Protein AF-A0A397V5Q5-F1 (afdb_monomer_lite)

Sequence (136 aa):
MDLEHQSHQLKTLGIQVAIALGIHILPEGLIISLPIYFSTGSRWKSFLIAGSIGISAQMLGAIFGYVLFVTYWNDGVSAILFAIISAVLLYNVLHGMIPLANKYDPEDEYRTYSLFGGIIFFAIVEALFDISGTNS

pLDDT: mean 86.71, std 9.18, range [39.72, 96.06]

Foldseek 3Di:
DVVVVVVVVVVVVVVVVVVVLVVVLVVVLVLQLVVVCVVVVDSVVSSVVSVVVSVVVVVVVVVVVVVCCVPPDDPVVVVVVVVVVVVVVVVCCVVRVLVVLCVVCVVVPPNVVVVVVVVVVVVVVVVVVVVVVVVD

Organism: NCBI:txid44941

Radius of gyration: 18.93 Å; chains: 1; bounding box: 47×28×55 Å

Structure (mmCIF, N/CA/C/O backbone):
data_AF-A0A397V5Q5-F1
#
_entry.id   AF-A0A397V5Q5-F1
#
loop_
_atom_site.group_PDB
_atom_site.id
_atom_site.type_symbol
_atom_site.label_atom_id
_atom_site.label_alt_id
_atom_site.label_comp_id
_atom_site.label_asym_id
_atom_site.label_entity_id
_atom_site.label_seq_id
_atom_site.pdbx_PDB_ins_code
_atom_site.Cartn_x
_atom_site.Cartn_y
_atom_site.Cartn_z
_atom_site.occupancy
_atom_site.B_iso_or_equiv
_atom_site.auth_seq_id
_atom_site.auth_comp_id
_atom_site.auth_asym_id
_atom_site.auth_atom_id
_atom_site.pdbx_PDB_model_num
ATOM 1 N N . MET A 1 1 ? 15.041 12.177 -31.571 1.00 55.09 1 MET A N 1
ATOM 2 C CA . MET A 1 1 ? 13.586 12.306 -31.349 1.00 55.09 1 MET A CA 1
ATOM 3 C C . MET A 1 1 ? 13.043 11.163 -30.483 1.00 55.09 1 MET A C 1
ATOM 5 O O . MET A 1 1 ? 12.093 11.400 -29.755 1.00 55.09 1 MET A O 1
ATOM 9 N N . ASP A 1 2 ? 13.698 9.993 -30.438 1.00 63.12 2 ASP A N 1
ATOM 10 C CA . ASP A 1 2 ? 13.231 8.836 -29.641 1.00 63.12 2 ASP A CA 1
ATOM 11 C C . ASP A 1 2 ? 13.589 8.871 -28.141 1.00 63.12 2 ASP A C 1
ATOM 13 O O . ASP A 1 2 ? 12.787 8.463 -27.305 1.00 63.12 2 ASP A O 1
ATOM 17 N N . LEU A 1 3 ? 14.750 9.426 -27.764 1.00 62.28 3 LEU A N 1
ATOM 18 C CA . LEU A 1 3 ? 15.186 9.477 -26.356 1.00 62.28 3 LEU A CA 1
ATOM 19 C C . LEU A 1 3 ? 14.358 10.449 -25.502 1.00 62.28 3 LEU A C 1
ATOM 21 O O . LEU A 1 3 ? 14.054 10.172 -24.343 1.00 62.28 3 LEU A O 1
ATOM 25 N N . GLU A 1 4 ? 13.963 11.585 -26.077 1.00 65.31 4 GLU A N 1
ATOM 26 C CA . GLU A 1 4 ? 13.147 12.582 -25.381 1.00 65.31 4 GLU A CA 1
ATOM 27 C C . GLU A 1 4 ? 11.718 12.064 -25.170 1.00 65.31 4 GLU A C 1
ATOM 29 O O . GLU A 1 4 ? 11.178 12.185 -24.068 1.00 65.31 4 GLU A O 1
ATOM 34 N N . HIS A 1 5 ? 11.164 11.367 -26.172 1.00 66.12 5 HIS A N 1
ATOM 35 C CA . HIS A 1 5 ? 9.844 10.745 -26.095 1.00 66.12 5 HIS A CA 1
ATOM 36 C C . HIS A 1 5 ? 9.804 9.601 -25.066 1.00 66.12 5 HIS A C 1
ATOM 38 O O . HIS A 1 5 ? 8.914 9.585 -24.216 1.00 66.12 5 HIS A O 1
ATOM 44 N N . GLN A 1 6 ? 10.808 8.710 -25.036 1.00 67.94 6 GLN A N 1
ATOM 45 C CA . GLN A 1 6 ? 10.913 7.666 -24.001 1.00 67.94 6 GLN A CA 1
ATOM 46 C C . GLN A 1 6 ? 11.088 8.246 -22.590 1.00 67.94 6 GLN A C 1
ATOM 48 O O . GLN A 1 6 ? 10.474 7.758 -21.639 1.00 67.94 6 GLN A O 1
ATOM 53 N N . SER A 1 7 ? 11.874 9.318 -22.439 1.00 69.62 7 SER A N 1
ATOM 54 C CA . SER A 1 7 ? 12.051 9.976 -21.138 1.00 69.62 7 SER A CA 1
ATOM 55 C C . SER A 1 7 ? 10.747 10.581 -20.609 1.00 69.62 7 SER A C 1
ATOM 57 O O . SER A 1 7 ? 10.492 10.546 -19.404 1.00 69.62 7 SER A O 1
ATOM 59 N N . HIS A 1 8 ? 9.905 11.107 -21.503 1.00 73.75 8 HIS A N 1
ATOM 60 C CA . HIS A 1 8 ? 8.608 11.660 -21.141 1.00 73.75 8 HIS A CA 1
ATOM 61 C C . HIS A 1 8 ? 7.644 10.551 -20.699 1.00 73.75 8 HIS A C 1
ATOM 63 O O . HIS A 1 8 ? 7.010 10.687 -19.657 1.00 73.75 8 HIS A O 1
ATOM 69 N N . GLN A 1 9 ? 7.604 9.425 -21.420 1.00 79.88 9 GLN A N 1
ATOM 70 C CA . GLN A 1 9 ? 6.773 8.263 -21.071 1.00 79.88 9 GLN A CA 1
ATOM 71 C C . GLN A 1 9 ? 7.139 7.682 -19.697 1.00 79.88 9 GLN A C 1
ATOM 73 O O . GLN A 1 9 ? 6.263 7.479 -18.859 1.00 79.88 9 GLN A O 1
ATOM 78 N N . LEU A 1 10 ? 8.434 7.495 -19.413 1.00 81.31 10 LEU A N 1
ATOM 79 C CA . LEU A 1 10 ? 8.900 6.990 -18.113 1.00 81.31 10 LEU A CA 1
ATOM 80 C C . LEU A 1 10 ? 8.555 7.940 -16.959 1.00 81.31 10 LEU A C 1
ATOM 82 O O . LEU A 1 10 ? 8.150 7.490 -15.887 1.00 81.31 10 LEU A O 1
ATOM 86 N N . LYS A 1 11 ? 8.671 9.255 -17.177 1.00 85.50 11 LYS A N 1
ATOM 87 C CA . LYS A 1 11 ? 8.259 10.258 -16.185 1.00 85.50 11 LYS A CA 1
ATOM 88 C C . LYS A 1 11 ? 6.754 10.210 -15.940 1.00 85.50 11 LYS A C 1
ATOM 90 O O . LYS A 1 11 ? 6.338 10.222 -14.785 1.00 85.50 11 LYS A O 1
ATOM 95 N N . THR A 1 12 ? 5.942 10.130 -16.993 1.00 88.25 12 THR A N 1
ATOM 96 C CA . THR A 1 12 ? 4.482 10.043 -16.867 1.00 88.25 12 THR A CA 1
ATOM 97 C C . THR A 1 12 ? 4.059 8.774 -16.131 1.00 88.25 12 THR A C 1
ATOM 99 O O . THR A 1 12 ? 3.293 8.876 -15.176 1.00 88.25 12 THR A O 1
ATOM 102 N N . LEU A 1 13 ? 4.611 7.612 -16.495 1.00 85.19 13 LEU A N 1
ATOM 103 C CA . LEU A 1 13 ? 4.351 6.343 -15.807 1.00 85.19 13 LEU 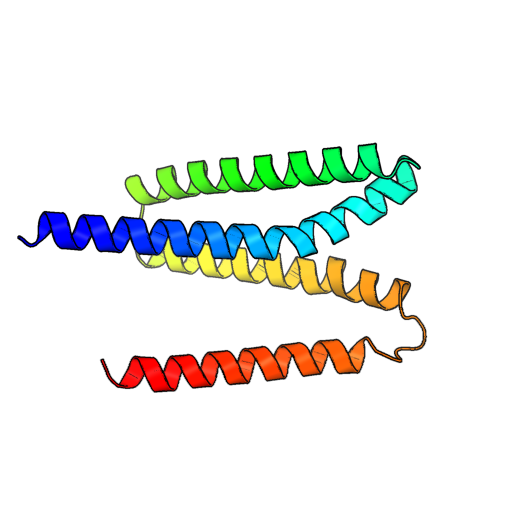A CA 1
ATOM 104 C C . LEU A 1 13 ? 4.771 6.404 -14.335 1.00 85.19 13 LEU A C 1
ATOM 106 O O . LEU A 1 13 ? 3.997 6.036 -13.456 1.00 85.19 13 LEU A O 1
ATOM 110 N N . GLY A 1 14 ? 5.962 6.931 -14.043 1.00 86.56 14 GLY A N 1
ATOM 111 C CA . GLY A 1 14 ? 6.443 7.081 -12.669 1.00 86.56 14 GLY A CA 1
ATOM 112 C C . GLY A 1 14 ? 5.544 7.982 -11.819 1.00 86.56 14 GLY A C 1
ATOM 113 O O . GLY A 1 14 ? 5.229 7.635 -10.683 1.00 86.56 14 GLY A O 1
ATOM 114 N N . ILE A 1 15 ? 5.080 9.108 -12.373 1.00 89.44 15 ILE A N 1
ATOM 115 C CA . ILE A 1 15 ? 4.147 10.015 -11.687 1.00 89.44 15 ILE A CA 1
ATOM 116 C C . ILE A 1 15 ? 2.788 9.339 -11.475 1.00 89.44 15 ILE A C 1
ATOM 118 O O . ILE A 1 15 ? 2.237 9.423 -10.379 1.00 89.44 15 ILE A O 1
ATOM 122 N N . GLN A 1 16 ? 2.255 8.644 -12.483 1.00 89.69 16 GLN A N 1
ATOM 123 C CA . GLN A 1 16 ? 0.990 7.910 -12.373 1.00 89.69 16 GLN A CA 1
ATOM 124 C C . GLN A 1 16 ? 1.057 6.847 -11.277 1.00 89.69 16 GLN A C 1
ATOM 126 O O . GLN A 1 16 ? 0.180 6.804 -10.415 1.00 89.69 16 GLN A O 1
ATOM 131 N N . VAL A 1 17 ? 2.123 6.042 -11.266 1.00 87.88 17 VAL A N 1
ATOM 132 C CA . VAL A 1 17 ? 2.347 5.027 -10.233 1.00 87.88 17 VAL A CA 1
ATOM 133 C C . VAL A 1 17 ? 2.522 5.687 -8.869 1.00 87.88 17 VAL A C 1
ATOM 135 O O . VAL A 1 17 ? 1.897 5.244 -7.917 1.00 87.88 17 VAL A O 1
ATOM 138 N N . ALA A 1 18 ? 3.282 6.778 -8.747 1.00 88.31 18 ALA A N 1
ATOM 139 C CA . ALA A 1 18 ? 3.441 7.481 -7.473 1.00 88.31 18 ALA A CA 1
ATOM 140 C C . ALA A 1 18 ? 2.109 8.020 -6.921 1.00 88.31 18 ALA A C 1
ATOM 142 O O . ALA A 1 18 ? 1.855 7.907 -5.723 1.00 88.31 18 ALA A O 1
ATOM 143 N N . ILE A 1 19 ? 1.242 8.565 -7.781 1.00 89.88 19 ILE A N 1
ATOM 144 C CA . ILE A 1 19 ? -0.093 9.044 -7.390 1.00 89.88 19 ILE A CA 1
ATOM 145 C C . ILE A 1 19 ? -0.994 7.871 -6.993 1.00 89.88 19 ILE A C 1
ATOM 147 O O . ILE A 1 19 ? -1.607 7.912 -5.927 1.00 89.88 19 ILE A O 1
ATOM 151 N N . ALA A 1 20 ? -1.057 6.819 -7.814 1.00 87.81 20 ALA A N 1
ATOM 152 C CA . ALA A 1 20 ? -1.838 5.618 -7.516 1.00 87.81 20 ALA A CA 1
ATOM 153 C C . ALA A 1 20 ? -1.373 4.964 -6.207 1.00 87.81 20 ALA A C 1
ATOM 155 O O . ALA A 1 20 ? -2.186 4.540 -5.381 1.00 87.81 20 ALA A O 1
ATOM 156 N N . LEU A 1 21 ? -0.057 4.952 -5.982 1.00 86.06 21 LEU A N 1
ATOM 157 C CA . LEU A 1 21 ? 0.524 4.492 -4.739 1.00 86.06 21 LEU A CA 1
ATOM 158 C C . LEU A 1 21 ? 0.104 5.402 -3.568 1.00 86.06 21 LEU A C 1
ATOM 160 O O . LEU A 1 21 ? -0.372 4.924 -2.549 1.00 86.06 21 LEU A O 1
ATOM 164 N N . GLY A 1 22 ? 0.185 6.720 -3.733 1.00 87.38 22 GLY A N 1
ATOM 165 C CA . GLY A 1 22 ? -0.230 7.688 -2.716 1.00 87.38 22 GLY A CA 1
ATOM 166 C C . GLY A 1 22 ? -1.687 7.538 -2.265 1.00 87.38 22 GLY A C 1
ATOM 167 O O . GLY A 1 22 ? -1.981 7.650 -1.075 1.00 87.38 22 GLY A O 1
ATOM 168 N N . ILE A 1 23 ? -2.600 7.260 -3.198 1.00 87.75 23 ILE A N 1
ATOM 169 C CA . ILE A 1 23 ? -4.035 7.147 -2.903 1.00 87.75 23 ILE A CA 1
ATOM 170 C C . ILE A 1 23 ? -4.346 5.905 -2.054 1.00 87.75 23 ILE A C 1
ATOM 172 O O . ILE A 1 23 ? -5.135 6.009 -1.114 1.00 87.75 23 ILE A O 1
ATOM 176 N N . HIS A 1 24 ? -3.731 4.746 -2.325 1.00 86.19 24 HIS A N 1
ATOM 177 C CA . HIS A 1 24 ? -4.041 3.526 -1.560 1.00 86.19 24 HIS A CA 1
ATOM 178 C C . HIS A 1 24 ? -3.464 3.534 -0.133 1.00 86.19 24 HIS A C 1
ATOM 180 O O . HIS A 1 24 ? -3.977 2.826 0.733 1.00 86.19 24 HIS A O 1
ATOM 186 N N . ILE A 1 25 ? -2.455 4.372 0.145 1.00 84.12 25 ILE A N 1
ATOM 187 C CA . ILE A 1 25 ? -1.868 4.523 1.489 1.00 84.12 25 ILE A CA 1
ATOM 188 C C . ILE A 1 25 ? -2.884 5.112 2.476 1.00 84.12 25 ILE A C 1
ATOM 190 O O . ILE A 1 25 ? -2.774 4.889 3.680 1.00 84.12 25 ILE A O 1
ATOM 194 N N . LEU A 1 26 ? -3.894 5.852 2.000 1.00 83.94 26 LEU A N 1
ATOM 195 C CA . LEU A 1 26 ? -4.915 6.439 2.873 1.00 83.94 26 LEU A CA 1
ATOM 196 C C . LEU A 1 26 ? -5.729 5.355 3.617 1.00 83.94 26 LEU A C 1
ATOM 198 O O . LEU A 1 26 ? -5.744 5.391 4.852 1.00 83.94 26 LEU A O 1
ATOM 202 N N . PRO A 1 27 ? -6.356 4.372 2.934 1.00 82.38 27 PRO A N 1
ATOM 203 C CA . PRO A 1 27 ? -6.975 3.218 3.588 1.00 82.38 27 PRO A CA 1
ATOM 204 C C . PRO A 1 27 ? -6.046 2.468 4.551 1.00 82.38 27 PRO A C 1
ATOM 206 O O . PRO A 1 27 ? -6.430 2.190 5.688 1.00 82.38 27 PRO A O 1
ATOM 209 N N . GLU A 1 28 ? -4.819 2.164 4.126 1.00 82.69 28 GLU A N 1
ATOM 210 C CA . GLU A 1 28 ? -3.865 1.393 4.935 1.00 82.69 28 GLU A CA 1
ATOM 211 C C . GLU A 1 28 ? -3.426 2.156 6.190 1.00 82.69 28 GLU A C 1
ATOM 213 O O . GLU A 1 28 ? -3.415 1.609 7.296 1.00 82.69 28 GLU A O 1
ATOM 218 N N . GLY A 1 29 ? -3.148 3.451 6.049 1.00 85.75 29 GLY A N 1
ATOM 219 C CA . GLY A 1 29 ? -2.802 4.334 7.157 1.00 85.75 29 GLY A CA 1
ATOM 220 C C . GLY A 1 29 ? -3.928 4.441 8.186 1.00 85.75 29 GLY A C 1
ATOM 221 O O . GLY A 1 29 ? -3.662 4.427 9.390 1.00 85.75 29 GLY A O 1
ATOM 222 N N . LEU A 1 30 ? -5.189 4.472 7.740 1.00 83.94 30 LEU A N 1
ATOM 223 C CA . LEU A 1 30 ? -6.347 4.446 8.638 1.00 83.94 30 LEU A CA 1
ATOM 224 C C . LEU A 1 30 ? -6.406 3.141 9.439 1.00 83.94 30 LEU A C 1
ATOM 226 O O . LEU A 1 30 ? -6.545 3.189 10.665 1.00 83.94 30 LEU A O 1
ATOM 230 N N . ILE A 1 31 ? -6.226 1.998 8.772 1.00 85.19 31 ILE A N 1
ATOM 231 C CA . ILE A 1 31 ? -6.215 0.669 9.402 1.00 85.19 31 ILE A CA 1
ATOM 232 C C . ILE A 1 31 ? -5.118 0.571 10.470 1.00 85.19 31 ILE A C 1
ATOM 234 O O . ILE A 1 31 ? -5.380 0.082 11.568 1.00 85.19 31 ILE A O 1
ATOM 238 N N . ILE A 1 32 ? -3.916 1.082 10.188 1.00 87.00 32 ILE A N 1
ATOM 239 C CA . ILE A 1 32 ? -2.778 1.075 11.122 1.00 87.00 32 ILE A CA 1
ATOM 240 C C . ILE A 1 32 ? -2.991 2.068 12.277 1.00 87.00 32 ILE A C 1
ATOM 242 O O . ILE A 1 32 ? -2.593 1.805 13.415 1.00 87.00 32 ILE A O 1
ATOM 246 N N . SER A 1 33 ? -3.642 3.205 12.022 1.00 89.19 33 SER A N 1
ATOM 247 C CA . SER A 1 33 ? -3.867 4.238 13.041 1.00 89.19 33 SER A CA 1
ATOM 248 C C . SER A 1 33 ? -4.827 3.798 14.151 1.00 89.19 33 SER A C 1
ATOM 250 O O . SER A 1 33 ? -4.641 4.189 15.302 1.00 89.19 33 SER A O 1
ATOM 252 N N . LEU A 1 34 ? -5.818 2.955 13.844 1.00 86.75 34 LEU A N 1
ATOM 253 C CA . LEU A 1 34 ? -6.839 2.491 14.789 1.00 86.75 34 LEU A CA 1
ATOM 254 C C . LEU A 1 34 ? -6.278 1.736 16.011 1.00 86.75 34 LEU A C 1
ATOM 256 O O . LEU A 1 34 ? -6.579 2.137 17.138 1.00 86.75 34 LEU A O 1
ATOM 260 N N . PRO A 1 35 ? -5.451 0.684 15.867 1.00 85.38 35 PRO A N 1
ATOM 261 C CA . PRO A 1 35 ? -4.849 0.010 17.017 1.00 85.38 35 PRO A CA 1
ATOM 262 C C . PRO A 1 35 ? -3.899 0.926 17.799 1.00 85.38 35 PRO A C 1
ATOM 264 O O . PRO A 1 35 ? -3.872 0.869 19.029 1.00 85.38 35 PRO A O 1
ATOM 267 N N . ILE A 1 36 ? -3.171 1.820 17.118 1.00 89.19 36 ILE A N 1
ATOM 268 C CA . ILE A 1 36 ? -2.310 2.819 17.772 1.00 89.19 36 ILE A CA 1
ATOM 269 C C . ILE A 1 36 ? -3.161 3.821 18.561 1.00 89.19 36 ILE A C 1
ATOM 271 O O . ILE A 1 36 ? -2.779 4.256 19.646 1.00 89.19 36 ILE A O 1
ATOM 275 N N . TYR A 1 37 ? -4.336 4.188 18.056 1.00 90.00 37 TYR A N 1
ATOM 276 C CA . TYR A 1 37 ? -5.271 5.047 18.768 1.00 90.00 37 TYR A CA 1
ATOM 277 C C . TYR A 1 37 ? -5.807 4.363 20.027 1.00 90.00 37 TYR A C 1
ATOM 279 O O . TYR A 1 37 ? -5.797 4.978 21.093 1.00 90.00 37 TYR A O 1
ATOM 287 N N . PHE A 1 38 ? -6.198 3.088 19.938 1.00 87.19 38 PHE A N 1
ATOM 288 C CA . PHE A 1 38 ? -6.662 2.333 21.105 1.00 87.19 38 PHE A CA 1
ATOM 289 C C . PHE A 1 38 ? -5.584 2.163 22.184 1.00 87.19 38 PHE A C 1
ATOM 291 O O . PHE A 1 38 ? -5.931 2.060 23.357 1.00 87.19 38 PHE A O 1
ATOM 298 N N . SER A 1 39 ? -4.296 2.180 21.823 1.00 89.69 39 SER A N 1
ATOM 299 C CA . SER A 1 39 ? -3.196 2.101 22.793 1.00 89.69 39 SER A CA 1
ATOM 300 C C . SER A 1 39 ? -2.725 3.462 23.322 1.00 89.69 39 SER A C 1
ATOM 302 O O . SER A 1 39 ? -2.324 3.558 24.479 1.00 89.69 39 SER A O 1
ATOM 304 N N . THR A 1 40 ? -2.771 4.526 22.512 1.00 89.94 40 THR A N 1
ATOM 305 C CA . THR A 1 40 ? -2.237 5.857 22.878 1.00 89.94 40 THR A CA 1
ATOM 306 C C . THR A 1 40 ? -3.295 6.866 23.329 1.00 89.94 40 THR A C 1
ATOM 308 O O . THR A 1 40 ? -2.944 7.895 23.910 1.00 89.94 40 THR A O 1
ATOM 311 N N . GLY A 1 41 ? -4.575 6.631 23.028 1.00 88.75 41 GLY A N 1
ATOM 312 C CA . GLY A 1 41 ? -5.704 7.502 23.375 1.00 88.75 41 GLY A CA 1
ATOM 313 C C . GLY A 1 41 ? -5.761 8.848 22.634 1.00 88.75 41 GLY A C 1
ATOM 314 O O . GLY A 1 41 ? -6.713 9.607 22.811 1.00 88.75 41 GLY A O 1
ATOM 315 N N . SER A 1 42 ? -4.779 9.174 21.785 1.00 91.12 42 SER A N 1
ATOM 316 C CA . SER A 1 42 ? -4.690 10.465 21.090 1.00 91.12 42 SER A CA 1
ATOM 317 C C . SER A 1 42 ? -4.808 10.310 19.575 1.00 91.12 42 SER A C 1
ATOM 319 O O . SER A 1 42 ? -3.998 9.640 18.932 1.00 91.12 42 SER A O 1
ATOM 321 N N . ARG A 1 43 ? -5.802 10.988 18.988 1.00 88.88 43 ARG A N 1
ATOM 322 C CA . ARG A 1 43 ? -6.068 10.990 17.536 1.00 88.88 43 ARG A CA 1
ATOM 323 C C . ARG A 1 43 ? -4.903 11.561 16.727 1.00 88.88 43 ARG A C 1
ATOM 325 O O . ARG A 1 43 ? -4.505 10.989 15.724 1.00 88.88 43 ARG A O 1
ATOM 332 N N . TRP A 1 44 ? -4.310 12.656 17.199 1.00 90.88 44 TRP A N 1
ATOM 333 C CA . TRP A 1 44 ? -3.186 13.294 16.512 1.00 90.88 44 TRP A CA 1
ATOM 334 C C . TRP A 1 44 ? -1.905 12.469 16.591 1.00 90.88 44 TRP A C 1
ATOM 336 O O . TRP A 1 44 ? -1.214 12.327 15.589 1.00 90.88 44 TRP A O 1
ATOM 346 N N . LYS A 1 45 ? -1.598 11.880 17.755 1.00 90.31 45 LYS A N 1
ATOM 347 C CA . LYS A 1 45 ? -0.405 11.030 17.886 1.00 90.31 45 LYS A CA 1
ATOM 348 C C . LYS A 1 45 ? -0.525 9.768 17.036 1.00 90.31 45 LYS A C 1
ATOM 350 O O . LYS A 1 45 ? 0.413 9.444 16.323 1.00 90.31 45 LYS A O 1
ATOM 355 N N . SER A 1 46 ? -1.672 9.092 17.076 1.00 91.25 46 SER A N 1
ATOM 356 C CA . SER A 1 46 ? -1.907 7.889 16.264 1.00 91.25 46 SER A CA 1
ATOM 357 C C . SER A 1 46 ? -1.834 8.170 14.765 1.00 91.25 46 SER A C 1
ATOM 359 O O . SER A 1 46 ? -1.167 7.424 14.052 1.00 91.25 46 SER A O 1
ATOM 361 N N . PHE A 1 47 ? -2.426 9.275 14.304 1.00 89.62 47 PHE A N 1
ATOM 362 C CA . PHE A 1 47 ? -2.321 9.708 12.911 1.00 89.62 47 PHE A CA 1
ATOM 363 C C . PHE A 1 47 ? -0.874 9.997 12.495 1.00 89.62 47 PHE A C 1
ATOM 365 O O . PHE A 1 47 ? -0.417 9.478 11.480 1.00 89.62 47 PHE A O 1
ATOM 372 N N . LEU A 1 48 ? -0.133 10.783 13.285 1.00 91.56 48 LEU A N 1
ATOM 373 C CA . LEU A 1 48 ? 1.253 11.131 12.962 1.00 91.56 48 LEU A CA 1
ATOM 374 C C . LEU A 1 48 ? 2.161 9.899 12.954 1.00 91.56 48 LEU A C 1
ATOM 376 O O . LEU A 1 48 ? 2.950 9.744 12.031 1.00 91.56 48 LEU A O 1
ATOM 380 N N . ILE A 1 49 ? 2.020 9.002 13.934 1.00 91.81 49 ILE A N 1
ATOM 381 C CA . ILE A 1 49 ? 2.815 7.769 14.001 1.00 91.81 49 ILE A CA 1
ATOM 382 C C . ILE A 1 49 ? 2.509 6.870 12.797 1.00 91.81 49 ILE A C 1
ATOM 384 O O . ILE A 1 49 ? 3.437 6.437 12.117 1.00 91.81 49 ILE A O 1
ATOM 388 N N . ALA A 1 50 ? 1.230 6.618 12.500 1.00 90.50 50 ALA A N 1
ATOM 389 C CA . ALA A 1 50 ? 0.837 5.794 11.356 1.00 90.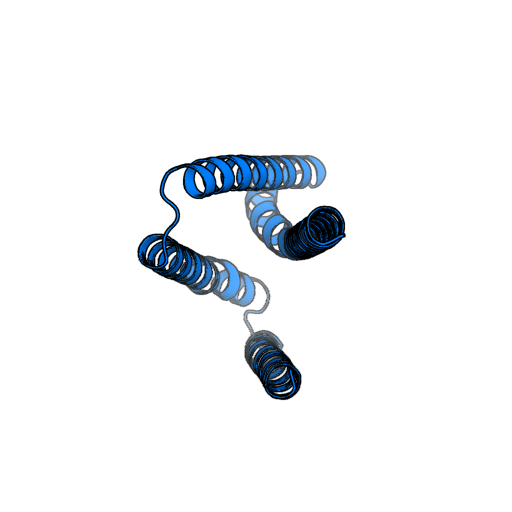50 50 ALA A CA 1
ATOM 390 C C . ALA A 1 50 ? 1.306 6.409 10.026 1.00 90.50 50 ALA A C 1
ATOM 392 O O . ALA A 1 50 ? 1.867 5.707 9.186 1.00 90.50 50 ALA A O 1
ATOM 393 N N . GLY A 1 51 ? 1.152 7.727 9.866 1.00 88.94 51 GLY A N 1
ATOM 394 C CA . GLY A 1 51 ? 1.611 8.457 8.686 1.00 88.94 51 GLY A CA 1
ATOM 395 C C . GLY A 1 51 ? 3.130 8.409 8.513 1.00 88.94 51 GLY A C 1
ATOM 396 O O . GLY A 1 51 ? 3.611 8.147 7.413 1.00 88.94 51 GLY A O 1
ATOM 397 N N . SER A 1 52 ? 3.899 8.594 9.592 1.00 90.50 52 SER A N 1
ATOM 398 C CA . SER A 1 52 ? 5.361 8.476 9.546 1.00 90.50 52 SER A CA 1
ATOM 399 C C . SER A 1 52 ? 5.807 7.069 9.154 1.00 90.50 52 SER A C 1
ATOM 401 O O . SER A 1 52 ? 6.669 6.937 8.290 1.00 90.50 52 SER A O 1
ATOM 403 N N . ILE A 1 53 ? 5.197 6.025 9.727 1.00 89.62 53 ILE A N 1
ATOM 404 C CA . ILE A 1 53 ? 5.520 4.631 9.387 1.00 89.62 53 ILE A CA 1
ATOM 405 C C . ILE A 1 53 ? 5.219 4.351 7.911 1.00 89.62 53 ILE A C 1
ATOM 407 O O . ILE A 1 53 ? 6.080 3.807 7.219 1.00 89.62 53 ILE A O 1
ATOM 411 N N . GLY A 1 54 ? 4.044 4.757 7.418 1.00 87.31 54 GLY A N 1
ATOM 412 C CA . GLY A 1 54 ? 3.652 4.556 6.021 1.00 87.31 54 GLY A CA 1
ATOM 413 C C . GLY A 1 54 ? 4.618 5.227 5.042 1.00 87.31 54 GLY A C 1
ATOM 414 O O . GLY A 1 54 ? 5.143 4.574 4.143 1.00 87.31 54 GLY A O 1
ATOM 415 N N . ILE A 1 55 ? 4.941 6.506 5.266 1.00 87.75 55 ILE A N 1
ATOM 416 C CA . ILE A 1 55 ? 5.875 7.253 4.407 1.00 87.75 55 ILE A CA 1
ATOM 417 C C . ILE A 1 55 ? 7.269 6.621 4.434 1.00 87.75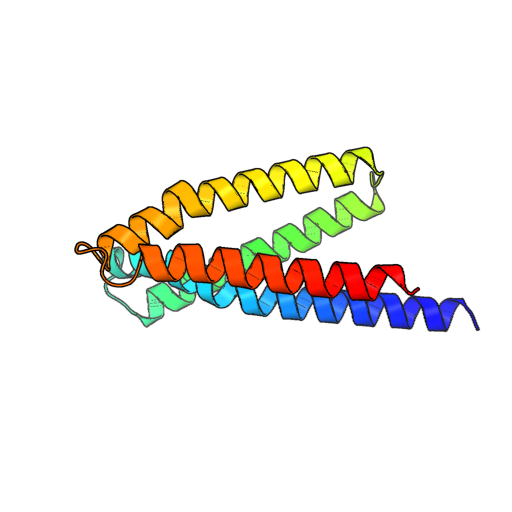 55 ILE A C 1
ATOM 419 O O . ILE A 1 55 ? 7.884 6.435 3.381 1.00 87.75 55 ILE A O 1
ATOM 423 N N . SER A 1 56 ? 7.778 6.279 5.620 1.00 90.25 56 SER A N 1
ATOM 424 C CA . SER A 1 56 ? 9.094 5.653 5.749 1.00 90.25 56 SER A CA 1
ATOM 425 C C . SER A 1 56 ? 9.150 4.296 5.046 1.00 90.25 56 SER A C 1
ATOM 427 O O . SER A 1 56 ? 10.112 4.041 4.322 1.00 90.25 56 SER A O 1
ATOM 429 N N . ALA A 1 57 ? 8.125 3.454 5.196 1.00 89.31 57 ALA A N 1
ATOM 430 C CA . ALA A 1 57 ? 8.056 2.156 4.528 1.00 89.31 57 ALA A CA 1
ATOM 431 C C . ALA A 1 57 ? 8.037 2.302 2.996 1.00 89.31 57 ALA A C 1
ATOM 433 O O . ALA A 1 57 ? 8.816 1.633 2.314 1.00 89.31 57 ALA A O 1
ATOM 434 N N . GLN A 1 58 ? 7.229 3.226 2.460 1.00 87.81 58 GLN A N 1
ATOM 435 C CA . GLN A 1 58 ? 7.148 3.490 1.019 1.00 87.81 58 GLN A CA 1
ATOM 436 C C . GLN A 1 58 ? 8.488 3.965 0.448 1.00 87.81 58 GLN A C 1
ATOM 438 O O . GLN A 1 58 ? 8.931 3.490 -0.598 1.00 87.81 58 GLN A O 1
ATOM 443 N N . MET A 1 59 ? 9.146 4.898 1.144 1.00 89.94 59 MET A N 1
ATOM 444 C CA . MET A 1 59 ? 10.413 5.480 0.702 1.00 89.94 59 MET A CA 1
ATOM 445 C C . MET A 1 59 ? 11.524 4.428 0.687 1.00 89.94 59 MET A C 1
ATOM 447 O O . MET A 1 59 ? 12.279 4.330 -0.280 1.00 89.94 59 MET A O 1
ATOM 451 N N . LEU A 1 60 ? 11.599 3.607 1.738 1.00 93.38 60 LEU A N 1
ATOM 452 C CA . LEU A 1 60 ? 12.554 2.5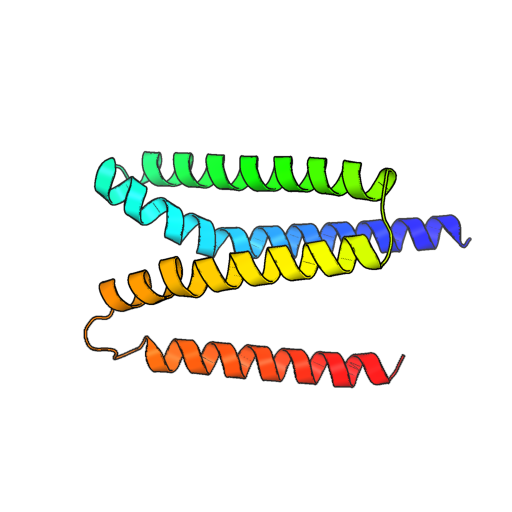03 1.813 1.00 93.38 60 LEU A CA 1
ATOM 453 C C . LEU A 1 60 ? 12.283 1.456 0.728 1.00 93.38 60 LEU A C 1
ATOM 455 O O . LEU A 1 60 ? 13.223 1.015 0.070 1.00 93.38 60 LEU A O 1
ATOM 459 N N . GLY A 1 61 ? 11.014 1.112 0.493 1.00 90.56 61 GLY A N 1
ATOM 460 C CA . GLY A 1 61 ? 10.610 0.214 -0.589 1.00 90.56 61 GLY A CA 1
ATOM 461 C C . GLY A 1 61 ? 10.992 0.748 -1.971 1.00 90.56 61 GLY A C 1
ATOM 462 O O . GLY A 1 61 ? 11.526 -0.000 -2.784 1.00 90.56 61 GLY A O 1
ATOM 463 N N . ALA A 1 62 ? 10.804 2.047 -2.222 1.00 89.94 62 ALA A N 1
ATOM 464 C CA . ALA A 1 62 ? 11.185 2.690 -3.479 1.00 89.94 62 ALA A CA 1
ATOM 465 C C . ALA A 1 62 ? 12.705 2.676 -3.701 1.00 89.94 62 ALA A C 1
ATOM 467 O O . ALA A 1 62 ? 13.166 2.353 -4.796 1.00 89.94 62 ALA A O 1
ATOM 468 N N . ILE A 1 63 ? 13.491 2.972 -2.660 1.00 93.75 63 ILE A N 1
ATOM 469 C CA . ILE A 1 63 ? 14.958 2.905 -2.723 1.00 93.75 63 ILE A CA 1
ATOM 470 C C . ILE A 1 63 ? 15.409 1.467 -2.991 1.00 93.75 63 ILE A C 1
ATOM 472 O O . ILE A 1 63 ? 16.234 1.235 -3.875 1.00 93.75 63 ILE A O 1
ATOM 476 N N . PHE A 1 64 ? 14.854 0.498 -2.262 1.00 92.00 64 PHE A N 1
ATOM 477 C CA . PHE A 1 64 ? 15.197 -0.910 -2.433 1.00 92.00 64 PHE A CA 1
ATOM 478 C C . PHE A 1 64 ? 14.823 -1.417 -3.831 1.00 92.00 64 PHE A C 1
ATOM 480 O O . PHE A 1 64 ? 15.639 -2.052 -4.498 1.00 92.00 64 PHE A O 1
ATOM 487 N N . GLY A 1 65 ? 13.627 -1.067 -4.307 1.00 90.56 65 GLY A N 1
ATOM 488 C CA . GLY A 1 65 ? 13.162 -1.375 -5.655 1.00 90.56 65 GLY A CA 1
ATOM 489 C C . GLY A 1 65 ? 14.060 -0.770 -6.730 1.00 90.56 65 GLY A C 1
ATOM 490 O O . GLY A 1 65 ? 14.426 -1.470 -7.668 1.00 90.56 65 GLY A O 1
ATOM 491 N N . TYR A 1 66 ? 14.491 0.485 -6.571 1.00 90.81 66 TYR A N 1
ATOM 492 C CA . TYR A 1 66 ? 15.419 1.133 -7.501 1.00 90.81 66 TYR A CA 1
ATOM 493 C C . TYR A 1 66 ? 16.781 0.431 -7.552 1.00 90.81 66 TYR A C 1
ATOM 495 O O . TYR A 1 66 ? 17.294 0.150 -8.636 1.00 90.81 66 TYR A O 1
ATOM 503 N N . VAL A 1 67 ? 17.360 0.105 -6.392 1.00 93.50 67 VAL A N 1
ATOM 504 C CA . VAL A 1 67 ? 18.644 -0.610 -6.331 1.00 93.50 67 VAL A CA 1
ATOM 505 C C . VAL A 1 67 ? 18.525 -1.976 -7.003 1.00 93.50 67 VAL A C 1
ATOM 507 O O . VAL A 1 67 ? 19.373 -2.327 -7.824 1.00 93.50 67 VAL A O 1
ATOM 510 N N . LEU A 1 68 ? 17.463 -2.727 -6.708 1.00 91.06 68 LEU A N 1
ATOM 511 C CA . LEU A 1 68 ? 17.221 -4.039 -7.304 1.00 91.06 68 LEU A CA 1
ATOM 512 C C . LEU A 1 68 ? 16.994 -3.949 -8.822 1.00 91.06 68 LEU A C 1
ATOM 514 O O . LEU A 1 68 ? 17.520 -4.774 -9.570 1.00 91.06 68 LEU A O 1
ATOM 518 N N . PHE A 1 69 ? 16.277 -2.916 -9.273 1.00 88.75 69 PHE A N 1
ATOM 519 C CA . PHE A 1 69 ? 16.016 -2.638 -10.684 1.00 88.75 69 PHE A CA 1
ATOM 520 C C . PHE A 1 69 ? 17.302 -2.370 -11.478 1.00 88.75 69 PHE A C 1
ATOM 522 O O . PHE A 1 69 ? 17.484 -2.909 -12.564 1.00 88.75 69 PHE A O 1
ATOM 529 N N . VAL A 1 70 ? 18.229 -1.576 -10.939 1.00 91.12 70 VAL A N 1
ATOM 530 C CA . VAL A 1 70 ? 19.476 -1.243 -11.654 1.00 91.12 70 VAL A CA 1
ATOM 531 C C . VAL A 1 70 ? 20.503 -2.385 -11.610 1.00 91.12 70 VAL A C 1
ATOM 533 O O . VAL A 1 70 ? 21.370 -2.456 -12.477 1.00 91.12 70 VAL A O 1
ATOM 536 N N . THR A 1 71 ? 20.431 -3.283 -10.621 1.00 91.88 71 THR A N 1
ATOM 537 C CA . THR A 1 71 ? 21.473 -4.302 -10.392 1.00 91.88 71 THR A CA 1
ATOM 538 C C . THR A 1 71 ? 21.145 -5.686 -10.949 1.00 91.88 71 THR A C 1
ATOM 540 O O . THR A 1 71 ? 22.005 -6.286 -11.589 1.00 91.88 71 THR A O 1
ATOM 543 N N . TYR A 1 72 ? 19.936 -6.208 -10.714 1.00 90.31 72 TYR A N 1
ATOM 544 C CA . TYR A 1 72 ? 19.623 -7.631 -10.939 1.00 90.31 72 TYR A CA 1
ATOM 545 C C . TYR A 1 72 ? 18.323 -7.879 -11.716 1.00 90.31 72 TYR A C 1
ATOM 547 O O . TYR A 1 72 ? 17.840 -9.012 -11.758 1.00 90.31 72 TYR A O 1
ATOM 555 N N . TRP A 1 73 ? 17.733 -6.848 -12.322 1.00 91.56 73 TRP A N 1
ATOM 556 C CA . TRP A 1 73 ? 16.420 -6.961 -12.953 1.00 91.56 73 TRP A CA 1
ATOM 557 C C . TRP A 1 73 ? 16.390 -7.962 -14.113 1.00 91.56 73 TRP A C 1
ATOM 559 O O . TRP A 1 73 ? 17.165 -7.870 -15.063 1.00 91.56 73 TRP A O 1
ATOM 569 N N . ASN A 1 74 ? 15.466 -8.915 -14.028 1.00 93.31 74 ASN A N 1
ATOM 570 C CA . ASN A 1 74 ? 15.103 -9.855 -15.084 1.00 93.31 74 ASN A CA 1
ATOM 571 C C . ASN A 1 74 ? 13.672 -10.366 -14.838 1.00 93.31 74 ASN A C 1
ATOM 573 O O . ASN A 1 74 ? 13.123 -10.166 -13.751 1.00 93.31 74 ASN A O 1
ATOM 577 N N . ASP A 1 75 ? 13.094 -11.054 -15.824 1.00 92.75 75 ASP A N 1
ATOM 578 C CA . ASP A 1 75 ? 11.710 -11.550 -15.771 1.00 92.75 75 ASP A CA 1
ATOM 579 C C . ASP A 1 75 ? 11.452 -12.510 -14.597 1.00 92.75 75 ASP A C 1
ATOM 581 O O . ASP A 1 75 ? 10.366 -12.530 -14.021 1.00 92.75 75 ASP A O 1
ATOM 585 N N . GLY A 1 76 ? 12.461 -13.287 -14.191 1.00 94.62 76 GLY A N 1
ATOM 586 C CA . GLY A 1 76 ? 12.360 -14.172 -13.030 1.00 94.62 76 GLY A CA 1
ATOM 587 C C . GLY A 1 76 ? 12.290 -13.400 -11.712 1.00 94.62 76 GLY A C 1
ATOM 588 O O . GLY A 1 76 ? 11.479 -13.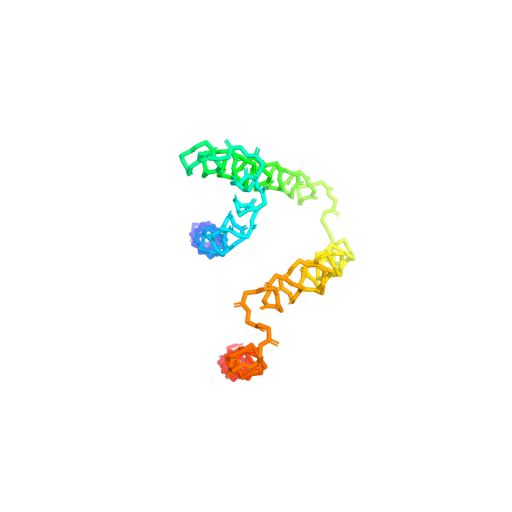722 -10.843 1.00 94.62 76 GLY A O 1
ATOM 589 N N . VAL A 1 77 ? 13.106 -12.353 -11.565 1.00 91.81 77 VAL A N 1
ATOM 590 C CA . VAL A 1 77 ? 13.112 -11.495 -10.371 1.00 91.81 77 VAL A CA 1
ATOM 591 C C . VAL A 1 77 ? 11.791 -10.747 -10.239 1.00 91.81 77 VAL A C 1
ATOM 593 O O . VAL A 1 77 ? 11.210 -10.748 -9.154 1.00 91.81 77 VAL A O 1
ATOM 596 N N . SER A 1 78 ? 11.281 -10.155 -11.321 1.00 90.31 78 SER A N 1
ATOM 597 C CA . SER A 1 78 ? 9.996 -9.452 -11.283 1.00 90.31 78 SER A CA 1
ATOM 598 C C . SER A 1 78 ? 8.843 -10.407 -10.950 1.00 90.31 78 SER A C 1
ATOM 600 O O . SER A 1 78 ? 8.046 -10.090 -10.070 1.00 90.31 78 SER A O 1
ATOM 602 N N . ALA A 1 79 ? 8.799 -11.606 -11.543 1.00 94.06 79 ALA A N 1
ATOM 603 C CA . ALA A 1 79 ? 7.778 -12.613 -11.239 1.00 94.06 79 ALA A CA 1
ATOM 604 C C . ALA A 1 79 ? 7.789 -13.045 -9.761 1.00 94.06 79 ALA A C 1
ATOM 606 O O . ALA A 1 79 ? 6.735 -13.107 -9.123 1.00 94.06 79 ALA A O 1
ATOM 607 N N . ILE A 1 80 ? 8.974 -13.299 -9.194 1.00 95.06 80 ILE A N 1
ATOM 608 C CA . ILE A 1 80 ? 9.118 -13.666 -7.778 1.00 95.06 80 ILE A CA 1
ATOM 609 C C . ILE A 1 80 ? 8.681 -12.511 -6.869 1.00 95.06 80 ILE A C 1
ATOM 611 O O . ILE A 1 80 ? 7.955 -12.739 -5.901 1.00 95.06 80 ILE A O 1
ATOM 615 N N . LEU A 1 81 ? 9.078 -11.273 -7.176 1.00 92.62 81 LEU A N 1
ATOM 616 C CA . LEU A 1 81 ? 8.664 -10.100 -6.401 1.00 92.62 81 LEU A CA 1
ATOM 617 C C . LEU A 1 81 ? 7.150 -9.905 -6.431 1.00 92.62 81 LEU A C 1
ATOM 619 O O . LEU A 1 81 ? 6.556 -9.701 -5.374 1.00 92.62 81 LEU A O 1
ATOM 623 N N . PHE A 1 82 ? 6.524 -10.000 -7.607 1.00 91.00 82 PHE A N 1
ATOM 624 C CA . PHE A 1 82 ? 5.070 -9.905 -7.722 1.00 91.00 82 PHE A CA 1
ATOM 625 C C . PHE A 1 82 ? 4.381 -10.996 -6.903 1.00 91.00 82 PHE A C 1
ATOM 627 O O . PHE A 1 82 ? 3.485 -10.681 -6.126 1.00 91.00 82 PHE A O 1
ATOM 634 N N . ALA A 1 83 ? 4.850 -12.246 -6.978 1.00 96.06 83 ALA A N 1
ATOM 635 C CA . ALA A 1 83 ? 4.295 -13.339 -6.182 1.00 96.06 83 ALA A CA 1
ATOM 636 C C . ALA A 1 83 ? 4.392 -13.074 -4.667 1.00 96.06 83 ALA A C 1
ATOM 638 O O . ALA A 1 83 ? 3.416 -13.278 -3.941 1.00 96.06 83 ALA A O 1
ATOM 639 N N . ILE A 1 84 ? 5.540 -12.580 -4.188 1.00 95.94 84 ILE A N 1
ATOM 640 C CA . ILE A 1 84 ? 5.738 -12.236 -2.772 1.00 95.94 84 ILE A CA 1
ATOM 641 C C . ILE A 1 84 ? 4.804 -11.096 -2.353 1.00 95.94 84 ILE A C 1
ATOM 643 O O . ILE A 1 84 ? 4.126 -11.208 -1.333 1.00 95.94 84 ILE A O 1
ATOM 647 N N . ILE A 1 85 ? 4.741 -10.013 -3.132 1.00 92.19 85 ILE A N 1
ATOM 648 C CA . ILE A 1 85 ? 3.898 -8.851 -2.823 1.00 92.19 85 ILE A CA 1
ATOM 649 C C . ILE A 1 85 ? 2.423 -9.262 -2.791 1.00 92.19 85 ILE A C 1
ATOM 651 O O . ILE A 1 85 ? 1.730 -8.959 -1.821 1.00 92.19 85 ILE A O 1
ATOM 655 N N . SER A 1 86 ? 1.953 -10.010 -3.792 1.00 93.25 86 SER A N 1
ATOM 656 C CA . SER A 1 86 ? 0.580 -10.522 -3.833 1.00 93.25 86 SER A CA 1
ATOM 657 C C . SER A 1 86 ? 0.258 -11.403 -2.624 1.00 93.25 86 SER A C 1
ATOM 659 O O . SER A 1 86 ? -0.814 -11.260 -2.035 1.00 93.25 86 SER A O 1
ATOM 661 N N . ALA A 1 87 ? 1.184 -12.270 -2.201 1.00 95.56 87 ALA A N 1
ATOM 662 C CA . ALA A 1 87 ? 0.998 -13.104 -1.015 1.00 95.56 87 ALA A CA 1
ATOM 663 C C . ALA A 1 87 ? 0.902 -12.272 0.277 1.00 95.56 87 ALA A C 1
ATOM 665 O O . ALA A 1 87 ? 0.036 -12.533 1.116 1.00 95.56 87 ALA A O 1
ATOM 666 N N . VAL A 1 88 ? 1.747 -11.247 0.432 1.00 92.38 88 VAL A N 1
ATOM 667 C CA . VAL A 1 88 ? 1.718 -10.343 1.595 1.00 92.38 88 VAL A CA 1
ATOM 668 C C . VAL A 1 88 ? 0.429 -9.519 1.629 1.00 92.38 88 VAL A C 1
ATOM 670 O O . VAL A 1 88 ? -0.197 -9.409 2.684 1.00 92.38 88 VAL A O 1
ATOM 673 N N . LEU A 1 89 ? -0.016 -8.982 0.490 1.00 90.25 89 LEU A N 1
ATOM 674 C CA . LEU A 1 89 ? -1.275 -8.235 0.405 1.00 90.25 89 LEU A CA 1
ATOM 675 C C . LEU A 1 89 ? -2.478 -9.123 0.743 1.00 90.25 89 LEU A C 1
ATOM 677 O O . LEU A 1 89 ? -3.339 -8.716 1.523 1.00 90.25 89 LEU A O 1
ATOM 681 N N . LEU A 1 90 ? -2.506 -10.362 0.243 1.00 92.38 90 LEU A N 1
ATOM 682 C CA . LEU A 1 90 ? -3.545 -11.327 0.601 1.00 92.38 90 LEU A CA 1
ATOM 683 C C . LEU A 1 90 ? -3.531 -11.639 2.105 1.00 92.38 90 LEU A C 1
ATOM 685 O O . LEU A 1 90 ? -4.585 -11.649 2.743 1.00 92.38 90 LEU A O 1
ATOM 689 N N . TYR A 1 91 ? -2.351 -11.843 2.694 1.00 92.62 91 TYR A N 1
ATOM 690 C CA . TYR A 1 91 ? -2.214 -12.045 4.137 1.00 92.62 91 TYR A CA 1
ATOM 691 C C . TYR A 1 91 ? -2.770 -10.855 4.937 1.00 92.62 91 TYR A C 1
ATOM 693 O O . TYR A 1 91 ? -3.518 -11.068 5.894 1.00 92.62 91 TYR A O 1
ATOM 701 N N . ASN A 1 92 ? -2.483 -9.619 4.513 1.00 88.69 92 ASN A N 1
ATOM 702 C CA . ASN A 1 92 ? -3.009 -8.401 5.137 1.00 88.69 92 ASN A CA 1
ATOM 703 C C . ASN A 1 92 ? -4.536 -8.301 5.038 1.00 88.69 92 ASN A C 1
ATOM 705 O O . ASN A 1 92 ? -5.187 -7.875 5.994 1.00 88.69 92 ASN A O 1
ATOM 709 N N . VAL A 1 93 ? -5.132 -8.720 3.920 1.00 89.44 93 VAL A N 1
ATOM 710 C CA . VAL A 1 93 ? -6.595 -8.772 3.786 1.00 89.44 93 VAL A CA 1
ATOM 711 C C . VAL A 1 93 ? -7.183 -9.785 4.771 1.00 89.44 93 VAL A C 1
ATOM 713 O O . VAL A 1 93 ? -8.096 -9.447 5.527 1.00 89.44 93 VAL A O 1
ATOM 716 N N . LEU A 1 94 ? -6.628 -11.000 4.811 1.00 90.50 94 LEU A N 1
ATOM 717 C CA . LEU A 1 94 ? -7.143 -12.100 5.632 1.00 90.50 94 LEU A CA 1
ATOM 718 C C . LEU A 1 94 ? -6.969 -11.872 7.140 1.00 90.50 94 LEU A C 1
ATOM 720 O O . LEU A 1 94 ? -7.876 -12.185 7.907 1.00 90.50 94 LEU A O 1
ATOM 724 N N . HIS A 1 95 ? -5.827 -11.334 7.572 1.00 87.31 95 HIS A N 1
ATOM 725 C CA . HIS A 1 95 ? -5.494 -11.176 8.995 1.00 87.31 95 HIS A CA 1
ATOM 726 C C . HIS A 1 95 ? -5.661 -9.745 9.513 1.00 87.31 95 HIS A C 1
ATOM 728 O O . HIS A 1 95 ? -5.748 -9.538 10.722 1.00 87.31 95 HIS A O 1
ATOM 734 N N . GLY A 1 96 ? -5.710 -8.757 8.623 1.00 85.56 96 GLY A N 1
ATOM 735 C CA . GLY A 1 96 ? -5.885 -7.350 8.970 1.00 85.56 96 GLY A CA 1
ATOM 736 C C . GLY A 1 96 ? -7.293 -6.860 8.655 1.00 85.56 96 GLY A C 1
ATOM 737 O O . GLY A 1 96 ? -8.075 -6.594 9.566 1.00 85.56 96 GLY A O 1
ATOM 738 N N . MET A 1 97 ? -7.625 -6.748 7.367 1.00 86.56 97 MET A N 1
ATOM 739 C CA . MET A 1 97 ? -8.835 -6.045 6.917 1.00 86.56 97 MET A CA 1
ATOM 740 C C . MET A 1 97 ? -10.132 -6.784 7.266 1.00 86.56 97 MET A C 1
ATOM 742 O O . MET A 1 97 ? -11.047 -6.163 7.805 1.00 86.56 97 MET A O 1
ATOM 746 N N . ILE A 1 98 ? -10.220 -8.095 7.012 1.00 88.25 98 ILE A N 1
ATOM 747 C CA . ILE A 1 98 ? -11.435 -8.883 7.293 1.00 88.25 98 ILE A CA 1
ATOM 748 C C . ILE A 1 98 ? -11.733 -8.960 8.803 1.00 88.25 98 ILE A C 1
ATOM 750 O O . ILE A 1 98 ? -12.875 -8.696 9.189 1.00 88.25 98 ILE A O 1
ATOM 754 N N . PRO A 1 99 ? -10.760 -9.254 9.691 1.00 88.19 99 PRO A N 1
ATOM 755 C CA . PRO A 1 99 ? -11.006 -9.263 11.132 1.00 88.19 99 PRO A CA 1
ATOM 756 C C . PRO A 1 99 ? -11.392 -7.886 11.667 1.00 88.19 99 PRO A C 1
ATOM 758 O O . PRO A 1 99 ? -12.248 -7.784 12.547 1.00 88.19 99 PRO A O 1
ATOM 761 N N . LEU A 1 100 ? -10.797 -6.821 11.117 1.00 85.94 100 LEU A N 1
ATOM 762 C CA . LEU A 1 100 ? -11.171 -5.457 11.464 1.00 85.94 100 LEU A CA 1
ATOM 763 C C . LEU A 1 100 ? -12.613 -5.166 11.037 1.00 85.94 100 LEU A C 1
ATOM 765 O O . LEU A 1 100 ? -13.392 -4.683 11.854 1.00 85.94 100 LEU A O 1
ATOM 769 N N . ALA A 1 101 ? -12.998 -5.539 9.815 1.00 87.19 101 ALA A N 1
ATOM 770 C CA . ALA A 1 101 ? -14.369 -5.398 9.333 1.00 87.19 101 ALA A CA 1
ATOM 771 C C . ALA A 1 101 ? -15.368 -6.170 10.214 1.00 87.19 101 ALA A C 1
ATOM 773 O O . ALA A 1 101 ? -16.376 -5.604 10.613 1.00 87.19 101 ALA A O 1
ATOM 774 N N . ASN A 1 102 ? -15.052 -7.408 10.615 1.00 88.00 102 ASN A N 1
ATOM 775 C CA . ASN A 1 102 ? -15.873 -8.186 11.555 1.00 88.00 102 ASN A CA 1
ATOM 776 C C . ASN A 1 102 ? -16.021 -7.512 12.930 1.00 88.00 102 ASN A C 1
ATOM 778 O O . ASN A 1 102 ? -17.058 -7.623 13.571 1.00 88.00 102 ASN A O 1
ATOM 782 N N . LYS A 1 103 ? -14.981 -6.821 13.408 1.00 87.06 103 LYS A N 1
ATOM 783 C CA . LYS A 1 103 ? -15.032 -6.115 14.694 1.00 87.06 103 LYS A CA 1
ATOM 784 C C . LYS A 1 103 ? -15.909 -4.856 14.640 1.00 87.06 103 LYS A C 1
ATOM 786 O O . LYS A 1 103 ? -16.493 -4.502 15.660 1.00 87.06 103 LYS A O 1
ATOM 791 N N . TYR A 1 104 ? -15.958 -4.169 13.497 1.00 83.81 104 TYR A N 1
ATOM 792 C CA . TYR A 1 104 ? -16.749 -2.944 13.316 1.00 83.81 104 TYR A CA 1
ATOM 793 C C . TYR A 1 104 ? -18.177 -3.192 12.818 1.00 83.81 104 TYR A C 1
ATOM 795 O O . TYR A 1 104 ? -19.035 -2.352 13.072 1.00 83.81 104 TYR A O 1
ATOM 803 N N . ASP A 1 105 ? -18.432 -4.326 12.166 1.00 87.25 105 ASP A N 1
ATOM 804 C CA . ASP A 1 105 ? -19.754 -4.777 11.717 1.00 87.25 105 ASP A CA 1
ATOM 805 C C . ASP A 1 105 ? -19.993 -6.237 12.163 1.00 87.25 105 ASP A C 1
ATOM 807 O O . ASP A 1 105 ? -19.776 -7.172 11.384 1.00 87.25 105 ASP A O 1
ATOM 811 N N . PRO A 1 106 ? -20.368 -6.460 13.441 1.00 83.50 106 PRO A N 1
ATOM 812 C CA . PRO A 1 106 ? -20.546 -7.805 13.993 1.00 83.50 106 PRO A CA 1
ATOM 813 C C . PRO A 1 106 ? -21.786 -8.529 13.456 1.00 83.50 106 PRO A C 1
ATOM 815 O O . PRO A 1 106 ? -21.819 -9.759 13.466 1.00 83.50 106 PRO A O 1
ATOM 818 N N . GLU A 1 107 ? -22.802 -7.777 13.022 1.00 88.12 107 GLU A N 1
ATOM 819 C CA . GLU A 1 107 ? -24.074 -8.308 12.509 1.00 88.12 107 GLU A CA 1
ATOM 820 C C . GLU A 1 107 ? -24.034 -8.590 10.999 1.00 88.12 107 GLU A C 1
ATOM 822 O O . GLU A 1 107 ? -24.976 -9.162 10.458 1.00 88.12 107 GLU A O 1
ATOM 827 N N . ASP A 1 108 ? -22.913 -8.274 10.339 1.00 83.19 108 ASP A N 1
ATOM 828 C CA . ASP A 1 108 ? -22.680 -8.500 8.908 1.00 83.19 108 ASP A CA 1
ATOM 829 C C . ASP A 1 108 ? -23.683 -7.784 7.992 1.00 83.19 108 ASP A C 1
ATOM 831 O O . ASP A 1 108 ? -24.009 -8.275 6.908 1.00 83.19 108 ASP A O 1
ATOM 835 N N . GLU A 1 109 ? -24.168 -6.614 8.410 1.00 83.25 109 GLU A N 1
ATOM 836 C CA . GLU A 1 109 ? -25.118 -5.835 7.612 1.00 83.25 109 GLU A CA 1
ATOM 837 C C . GLU A 1 109 ? -24.478 -5.321 6.311 1.00 83.25 109 GLU A C 1
ATOM 839 O O . GLU A 1 109 ? -25.134 -5.275 5.266 1.00 83.25 109 GLU A O 1
ATOM 844 N N . TYR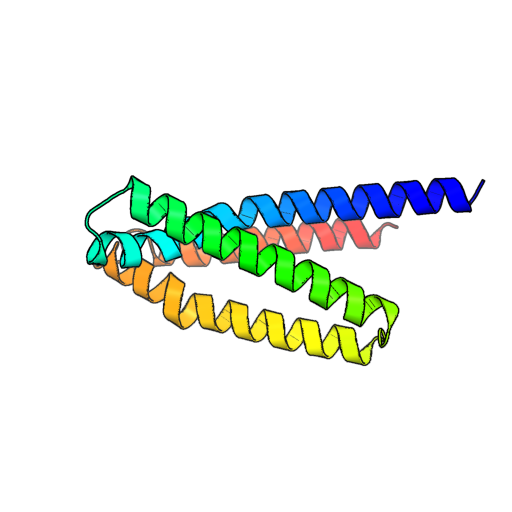 A 1 110 ? -23.191 -4.955 6.345 1.00 85.69 110 TYR A N 1
ATOM 845 C CA . TYR A 1 110 ? -22.502 -4.295 5.228 1.00 85.69 110 TYR A CA 1
ATOM 846 C C . TYR A 1 110 ? -21.235 -5.014 4.777 1.00 85.69 110 TYR A C 1
ATOM 848 O O . TYR A 1 110 ? -20.817 -4.847 3.625 1.00 85.69 110 TYR A O 1
ATOM 856 N N . ARG A 1 111 ? -20.592 -5.793 5.647 1.00 87.25 111 ARG A N 1
ATOM 857 C CA . ARG A 1 111 ? -19.271 -6.381 5.396 1.00 87.25 111 ARG A CA 1
ATOM 858 C C . ARG A 1 111 ? -19.269 -7.343 4.208 1.00 87.25 111 ARG A C 1
ATOM 860 O O . ARG A 1 111 ? -18.463 -7.162 3.293 1.00 87.25 111 ARG A O 1
ATOM 867 N N . THR A 1 112 ? -20.160 -8.333 4.191 1.00 88.50 112 THR A N 1
ATOM 868 C CA . THR A 1 112 ? -20.224 -9.321 3.100 1.00 88.50 112 THR A CA 1
ATOM 869 C C . THR A 1 112 ? -20.588 -8.668 1.765 1.00 88.50 112 THR A C 1
ATOM 871 O O . THR A 1 112 ? -19.923 -8.910 0.754 1.00 88.50 112 THR A O 1
ATOM 874 N N . TYR A 1 113 ? -21.585 -7.778 1.757 1.00 90.94 113 TYR A N 1
ATOM 875 C CA . TYR A 1 113 ? -21.986 -7.051 0.550 1.00 90.94 113 TYR A CA 1
ATOM 876 C C . TYR A 1 113 ? -20.854 -6.170 0.004 1.00 90.94 113 TYR A C 1
ATOM 878 O O . TYR A 1 113 ? -20.582 -6.184 -1.195 1.00 90.94 113 TYR A O 1
ATOM 886 N N . SER A 1 114 ? -20.146 -5.454 0.880 1.00 89.31 114 SER A N 1
ATOM 887 C CA . SER A 1 114 ? -19.034 -4.579 0.486 1.00 89.31 114 SER A CA 1
ATOM 888 C C . SER A 1 114 ? -17.835 -5.366 -0.047 1.00 89.31 114 SER A C 1
ATOM 890 O O . SER A 1 114 ? -17.194 -4.923 -1.000 1.00 89.31 114 SER A O 1
ATOM 892 N N . LEU A 1 115 ? -17.550 -6.546 0.517 1.00 91.25 115 LEU A N 1
ATOM 893 C CA . LEU A 1 115 ? -16.478 -7.422 0.039 1.00 91.25 115 LEU A CA 1
ATOM 894 C C . LEU A 1 115 ? -16.757 -7.914 -1.386 1.00 91.25 115 LEU A C 1
ATOM 896 O O . LEU A 1 115 ? -15.937 -7.711 -2.282 1.00 91.25 115 LEU A O 1
ATOM 900 N N . PHE A 1 116 ? -17.921 -8.531 -1.609 1.00 92.88 116 PHE A N 1
ATOM 901 C CA . PHE A 1 116 ? -18.290 -9.035 -2.933 1.00 92.88 116 PHE A CA 1
ATOM 902 C C . PHE A 1 116 ? -18.488 -7.902 -3.941 1.00 92.88 116 PHE A C 1
ATOM 904 O O . PHE A 1 116 ? -18.055 -8.028 -5.085 1.00 92.88 116 PHE A O 1
ATOM 911 N N . GLY A 1 117 ? -19.065 -6.775 -3.516 1.00 94.25 117 GLY A N 1
ATOM 912 C CA . GLY A 1 117 ? -19.183 -5.573 -4.338 1.00 94.25 117 GLY A CA 1
ATOM 913 C C . GLY A 1 117 ? -17.821 -5.060 -4.810 1.00 94.25 117 GLY A C 1
ATOM 914 O O . GLY A 1 117 ? -17.663 -4.757 -5.990 1.00 94.25 117 GLY A O 1
ATOM 915 N N . GLY A 1 118 ? -16.818 -5.044 -3.925 1.00 90.69 118 GLY A N 1
ATOM 916 C CA . GLY A 1 118 ? -15.442 -4.696 -4.277 1.00 90.69 118 GLY A CA 1
ATOM 917 C C . GLY A 1 118 ? -14.820 -5.669 -5.280 1.00 90.69 118 GLY A C 1
ATOM 918 O O . GLY A 1 118 ? -14.255 -5.231 -6.280 1.00 90.69 118 GLY A O 1
ATOM 919 N N . ILE A 1 119 ? -14.968 -6.980 -5.061 1.00 93.75 119 ILE A N 1
ATOM 920 C CA . ILE A 1 119 ? -14.447 -8.012 -5.978 1.00 93.75 119 ILE A CA 1
ATOM 921 C C . ILE A 1 119 ? -15.069 -7.866 -7.373 1.00 93.75 119 ILE A C 1
ATOM 923 O O . ILE A 1 119 ? -14.349 -7.862 -8.368 1.00 93.75 119 ILE A O 1
ATOM 927 N N . ILE A 1 120 ? -16.392 -7.701 -7.452 1.00 95.12 120 ILE A N 1
ATOM 928 C CA . ILE A 1 120 ? -17.106 -7.522 -8.723 1.00 95.12 120 ILE A CA 1
ATOM 929 C C . ILE A 1 120 ? -16.668 -6.226 -9.410 1.00 95.12 120 ILE A C 1
ATOM 931 O O . ILE A 1 120 ? -16.421 -6.226 -10.614 1.00 95.12 120 ILE A O 1
ATOM 935 N N . PHE A 1 121 ? -16.537 -5.131 -8.657 1.00 94.31 121 PHE A N 1
ATOM 936 C CA . PHE A 1 121 ? -16.059 -3.858 -9.192 1.00 94.31 121 PHE A CA 1
ATOM 937 C C . PHE A 1 121 ? -14.667 -3.998 -9.818 1.00 94.31 121 PHE A C 1
ATOM 939 O O . PHE A 1 121 ? -14.479 -3.606 -10.969 1.00 94.31 121 PHE A O 1
ATOM 946 N N . PHE A 1 122 ? -13.715 -4.603 -9.103 1.00 90.56 122 PHE A N 1
ATOM 947 C CA . PHE A 1 122 ? -12.368 -4.819 -9.632 1.00 90.56 122 PHE A CA 1
ATOM 948 C C . PHE A 1 122 ? -12.361 -5.753 -10.845 1.00 90.56 122 PHE A C 1
ATOM 950 O O . PHE A 1 122 ? -11.676 -5.448 -11.816 1.00 90.56 122 PHE A O 1
ATOM 957 N N . ALA A 1 123 ? -13.172 -6.814 -10.844 1.00 93.06 123 ALA A N 1
ATOM 958 C CA . ALA A 1 123 ? -13.295 -7.712 -11.992 1.00 93.06 123 ALA A CA 1
ATOM 959 C C . ALA A 1 123 ? -13.831 -6.996 -13.248 1.00 93.06 123 ALA A C 1
ATOM 961 O O . ALA A 1 123 ? -13.348 -7.237 -14.352 1.00 93.06 123 ALA A O 1
ATOM 962 N N . ILE A 1 124 ? -14.801 -6.084 -13.097 1.00 94.44 124 ILE A N 1
ATOM 963 C CA . ILE A 1 124 ? -15.319 -5.272 -14.213 1.00 94.44 124 ILE A CA 1
ATOM 964 C C . ILE A 1 124 ? -14.243 -4.316 -14.732 1.00 94.44 124 ILE A C 1
ATOM 966 O O . ILE A 1 124 ? -14.081 -4.171 -15.943 1.00 94.44 124 ILE A O 1
ATOM 970 N N . VAL A 1 125 ? -13.517 -3.657 -13.827 1.00 90.81 125 VAL A N 1
ATOM 971 C CA . VAL A 1 125 ? -12.431 -2.740 -14.192 1.00 90.81 125 VAL A CA 1
ATOM 972 C C . VAL A 1 125 ? -11.333 -3.485 -14.952 1.00 90.81 125 VAL A C 1
ATOM 974 O O . VAL A 1 125 ? -10.895 -3.009 -15.997 1.00 90.81 125 VAL A O 1
ATOM 977 N N . GLU A 1 126 ? -10.929 -4.663 -14.478 1.00 88.44 126 GLU A N 1
ATOM 978 C CA . GLU A 1 126 ? -9.941 -5.514 -15.147 1.00 88.44 126 GLU A CA 1
ATOM 979 C C . GLU A 1 126 ? -10.416 -5.946 -16.539 1.00 88.44 126 GLU A C 1
ATOM 981 O O . GLU A 1 126 ? -9.697 -5.748 -17.517 1.00 88.44 126 GLU A O 1
ATOM 986 N N . ALA A 1 127 ? -11.656 -6.429 -16.656 1.00 91.12 127 ALA A N 1
ATOM 987 C CA . ALA A 1 127 ? -12.237 -6.802 -17.943 1.00 91.12 127 ALA A CA 1
ATOM 988 C C . ALA A 1 127 ? -12.271 -5.621 -18.930 1.00 91.12 127 ALA A C 1
ATOM 990 O O . ALA A 1 127 ? -12.019 -5.792 -20.122 1.00 91.12 127 ALA A O 1
ATOM 991 N N . LEU A 1 128 ? -12.551 -4.406 -18.446 1.00 91.88 128 LEU A N 1
ATOM 992 C CA . LEU A 1 128 ? -12.541 -3.205 -19.279 1.00 91.88 128 LEU A CA 1
ATOM 993 C C . LEU A 1 128 ? -11.131 -2.869 -19.787 1.00 91.88 128 LEU A C 1
ATOM 995 O O . LEU A 1 128 ? -10.971 -2.516 -20.958 1.00 91.88 128 LEU A O 1
ATOM 999 N N . PHE A 1 129 ? -10.116 -2.974 -18.926 1.00 85.62 129 PHE A N 1
ATOM 1000 C CA . PHE A 1 129 ? -8.727 -2.744 -19.322 1.00 85.62 129 PHE A CA 1
ATOM 1001 C C . PHE A 1 129 ? -8.229 -3.793 -20.320 1.00 85.62 129 PHE A C 1
ATOM 1003 O O . PHE A 1 129 ? -7.552 -3.420 -21.277 1.00 85.62 129 PHE A O 1
ATOM 1010 N N . ASP A 1 130 ? -8.612 -5.060 -20.159 1.00 87.62 130 ASP A N 1
ATOM 1011 C CA . ASP A 1 130 ? -8.260 -6.137 -21.094 1.00 87.62 130 ASP A CA 1
ATOM 1012 C C . ASP A 1 130 ? -8.859 -5.893 -22.496 1.00 87.62 130 ASP A C 1
ATOM 1014 O O . ASP A 1 130 ? -8.164 -5.931 -23.516 1.00 87.62 130 ASP A O 1
ATOM 1018 N N . ILE A 1 131 ? -10.132 -5.483 -22.562 1.00 87.69 131 ILE A N 1
ATOM 1019 C CA . ILE A 1 131 ? -10.791 -5.095 -23.824 1.00 87.69 131 ILE A CA 1
ATOM 1020 C C . ILE A 1 131 ? -10.119 -3.864 -24.463 1.00 87.69 131 ILE A C 1
ATOM 1022 O O . ILE A 1 131 ? -10.033 -3.758 -25.688 1.00 87.69 131 ILE A O 1
ATOM 1026 N N . SER A 1 132 ? -9.629 -2.920 -23.656 1.00 77.19 132 SER A N 1
ATOM 1027 C CA . SER A 1 132 ? -8.917 -1.744 -24.169 1.00 77.19 132 SER A CA 1
ATOM 1028 C C . SER A 1 132 ? -7.498 -2.068 -24.651 1.00 77.19 132 SER A C 1
ATOM 1030 O O . SER A 1 132 ? -7.031 -1.418 -25.585 1.00 77.19 132 SER A O 1
ATOM 1032 N N . GLY A 1 133 ? -6.810 -3.026 -24.024 1.00 63.50 133 GLY A N 1
ATOM 1033 C CA . GLY A 1 133 ? -5.429 -3.405 -24.348 1.00 63.50 133 GLY A CA 1
ATOM 1034 C C . GLY A 1 133 ? -5.300 -4.326 -25.563 1.00 63.50 133 GLY A C 1
ATOM 1035 O O . GLY A 1 133 ? -4.267 -4.336 -26.219 1.00 63.50 133 GLY A O 1
ATOM 1036 N N . THR A 1 134 ? -6.362 -5.050 -25.921 1.00 55.03 134 THR A N 1
ATOM 1037 C CA . THR A 1 134 ? -6.392 -5.928 -27.108 1.00 55.03 134 THR A CA 1
ATOM 1038 C C . THR A 1 134 ? -6.468 -5.179 -28.450 1.00 55.03 134 THR A C 1
ATOM 1040 O O . THR A 1 134 ? -6.360 -5.810 -29.499 1.00 55.03 134 THR A O 1
ATOM 1043 N N . ASN A 1 135 ? -6.610 -3.845 -28.442 1.00 46.47 135 ASN A N 1
ATOM 1044 C CA . ASN A 1 135 ? -6.719 -3.001 -29.642 1.00 46.47 135 ASN A CA 1
ATOM 1045 C C . ASN A 1 135 ? -5.471 -2.131 -29.935 1.00 46.47 135 ASN A C 1
ATOM 1047 O O . ASN A 1 135 ? -5.568 -1.201 -30.742 1.00 46.47 135 ASN A O 1
ATOM 1051 N N . SER A 1 136 ? -4.317 -2.403 -29.309 1.00 39.72 136 SER A N 1
ATOM 1052 C CA . SER A 1 136 ? -3.046 -1.686 -29.543 1.00 39.72 136 SER A CA 1
ATOM 1053 C C . SER A 1 136 ? -1.870 -2.618 -29.790 1.00 39.72 136 SER A C 1
ATOM 1055 O O . SER A 1 136 ? -1.666 -3.502 -28.929 1.00 39.72 136 SER A O 1
#

Secondary structure (DSSP, 8-state):
-HHHHHHHHHHHHHHHHHHHHHHHHHHHHHHHHHHHHHHH--HHHHHHHHHHHHHHHHHHHHHHHHHHHHHH--HHHHHHHHHHHHHHHHHHIIIIIHHHHHHH-TT-SSHHHHHHHHHHHHHHHHHHHHHHHTT-